Protein AF-A0A177QYB1-F1 (afdb_monomer)

Mean predicted aligned error: 3.29 Å

Solvent-accessible surface area (backbone atoms only — not comparable to full-atom values): 8720 Å² total; per-residue (Å²): 111,71,70,62,55,50,35,52,50,27,45,54,49,15,52,52,28,41,32,55,53,42,51,73,58,13,54,52,29,40,53,52,23,45,51,58,38,49,74,70,72,41,44,35,59,35,24,48,52,31,46,53,51,36,43,56,35,28,40,35,72,48,82,72,84,40,60,71,24,61,79,29,55,94,54,22,52,71,68,50,50,54,53,49,37,21,71,69,47,74,47,88,72,90,70,58,91,48,65,66,45,49,34,30,53,41,34,27,33,45,73,61,72,70,58,52,73,68,46,52,52,51,40,33,50,50,22,56,77,68,60,22,42,39,26,25,50,42,43,46,50,54,53,30,56,51,26,54,76,69,67,35,60,68,60,27,52,52,46,52,55,53,46,50,68,69,74,108

Structure (mmCIF, N/CA/C/O backbone):
data_AF-A0A177QYB1-F1
#
_entry.id   AF-A0A177QYB1-F1
#
loop_
_atom_site.group_PDB
_atom_site.id
_atom_site.type_symbol
_atom_site.label_atom_id
_atom_site.label_alt_id
_atom_site.label_comp_id
_atom_site.label_asym_id
_atom_site.label_entity_id
_atom_site.label_seq_id
_atom_site.pdbx_PDB_ins_code
_atom_site.Cartn_x
_atom_site.Cartn_y
_atom_site.Cartn_z
_atom_site.occupancy
_atom_site.B_iso_or_equiv
_atom_site.auth_seq_id
_atom_site.auth_comp_id
_atom_site.auth_asym_id
_atom_site.auth_atom_id
_atom_site.pdbx_PDB_model_num
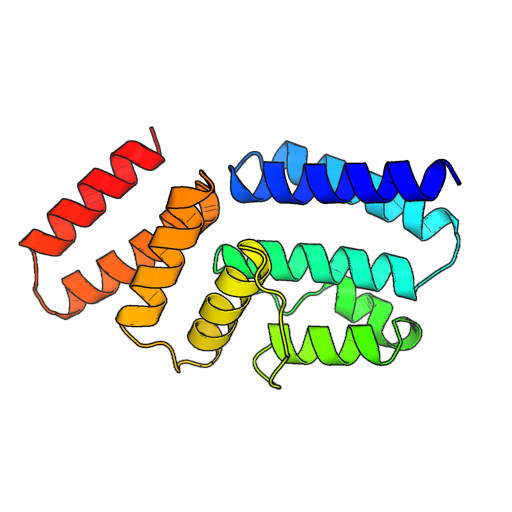ATOM 1 N N . MET A 1 1 ? 23.100 10.400 -13.933 1.00 55.38 1 MET A N 1
ATOM 2 C CA . MET A 1 1 ? 22.569 10.389 -15.317 1.00 55.38 1 MET A CA 1
ATOM 3 C C . MET A 1 1 ? 21.112 10.828 -15.262 1.00 55.38 1 MET A C 1
ATOM 5 O O . MET A 1 1 ? 20.424 10.366 -14.363 1.00 55.38 1 MET A O 1
ATOM 9 N N . GLN A 1 2 ? 20.664 11.702 -16.171 1.00 76.94 2 GLN A N 1
ATOM 10 C CA . GLN A 1 2 ? 19.343 12.362 -16.130 1.00 76.94 2 GLN A CA 1
ATOM 11 C C . GLN A 1 2 ? 18.148 11.383 -16.065 1.00 76.94 2 GLN A C 1
ATOM 13 O O . GLN A 1 2 ? 17.262 11.551 -15.237 1.00 76.94 2 GLN A O 1
ATOM 18 N N . TRP A 1 3 ? 18.167 10.289 -16.834 1.00 71.94 3 TRP A N 1
ATOM 19 C CA . TRP A 1 3 ? 17.075 9.299 -16.837 1.00 71.94 3 TRP A CA 1
ATOM 20 C C . TRP A 1 3 ? 16.847 8.615 -15.474 1.00 71.94 3 TRP A C 1
ATOM 22 O O . TRP A 1 3 ? 15.720 8.273 -15.119 1.00 71.94 3 TRP A O 1
ATOM 32 N N . GLN A 1 4 ? 17.907 8.435 -14.671 1.00 75.75 4 GLN A N 1
ATOM 33 C CA . GLN A 1 4 ? 17.793 7.834 -13.335 1.00 75.75 4 GLN A CA 1
ATOM 34 C C . GLN A 1 4 ? 17.080 8.772 -12.360 1.00 75.75 4 GLN A C 1
ATOM 36 O O . GLN A 1 4 ? 16.282 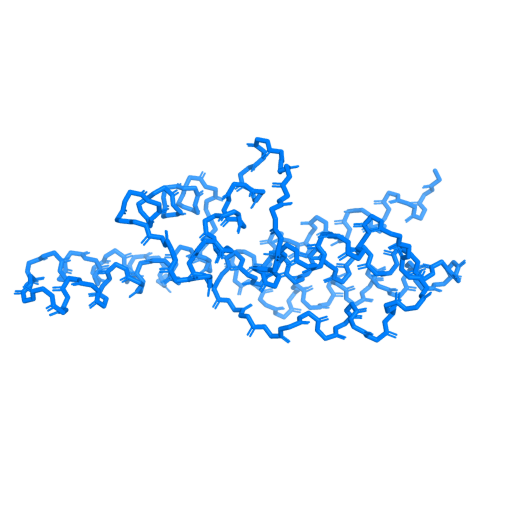8.307 -11.546 1.00 75.75 4 GLN A O 1
ATOM 41 N N . SER A 1 5 ? 17.351 10.080 -12.440 1.00 76.38 5 SER A N 1
ATOM 42 C CA . SER A 1 5 ? 16.646 11.077 -11.629 1.00 76.38 5 SER A CA 1
ATOM 43 C C . SER A 1 5 ? 1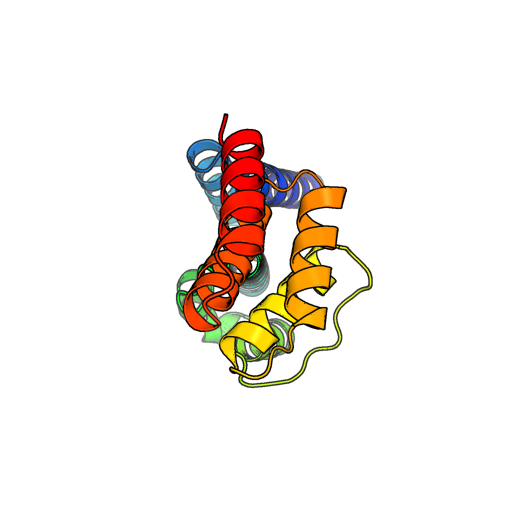5.188 11.215 -12.056 1.00 76.38 5 SER A C 1
ATOM 45 O O . SER A 1 5 ? 14.324 11.300 -11.186 1.00 76.38 5 SER A O 1
ATOM 47 N N . ASP A 1 6 ? 14.906 11.151 -13.359 1.00 80.19 6 ASP A N 1
ATOM 48 C CA . ASP A 1 6 ? 13.545 11.279 -13.890 1.00 80.19 6 ASP A CA 1
ATOM 49 C C . ASP A 1 6 ? 12.673 10.086 -13.474 1.00 80.19 6 ASP A C 1
ATOM 51 O O . ASP A 1 6 ? 11.580 10.268 -12.938 1.00 80.19 6 ASP A O 1
ATOM 55 N N . ALA A 1 7 ? 13.185 8.857 -13.608 1.00 84.19 7 ALA A N 1
ATOM 56 C CA . ALA A 1 7 ? 12.481 7.660 -13.154 1.00 84.19 7 ALA A CA 1
ATOM 57 C C . ALA A 1 7 ? 12.254 7.659 -11.630 1.00 84.19 7 ALA A C 1
ATOM 59 O O . ALA A 1 7 ? 11.168 7.312 -11.166 1.00 84.19 7 ALA A O 1
ATOM 60 N N . ALA A 1 8 ? 13.246 8.080 -10.837 1.00 85.06 8 ALA A N 1
ATOM 61 C CA . ALA A 1 8 ? 13.104 8.182 -9.383 1.00 85.06 8 ALA A CA 1
ATOM 62 C C . ALA A 1 8 ? 12.060 9.236 -8.975 1.00 85.06 8 ALA A C 1
ATOM 64 O O . ALA A 1 8 ? 11.250 8.991 -8.078 1.00 85.06 8 ALA A O 1
ATOM 65 N N . GLN A 1 9 ? 12.038 10.388 -9.651 1.00 88.19 9 GLN A N 1
ATOM 66 C CA . GLN A 1 9 ? 11.061 11.446 -9.402 1.00 88.19 9 GLN A CA 1
ATOM 67 C C . GLN A 1 9 ? 9.641 11.027 -9.804 1.00 88.19 9 GLN A C 1
ATOM 69 O O . GLN A 1 9 ? 8.696 11.291 -9.054 1.00 88.19 9 GLN A O 1
ATOM 74 N N . ALA A 1 10 ? 9.482 10.344 -10.940 1.00 91.06 10 ALA A N 1
ATOM 75 C CA . ALA A 1 10 ? 8.200 9.792 -11.372 1.00 91.06 10 ALA A CA 1
ATOM 76 C C . ALA A 1 10 ? 7.686 8.739 -10.374 1.00 91.06 10 ALA A C 1
ATOM 78 O O . ALA A 1 10 ? 6.525 8.780 -9.970 1.00 91.06 10 ALA A O 1
ATOM 79 N N . MET A 1 11 ? 8.564 7.865 -9.866 1.00 93.38 11 MET A N 1
ATOM 80 C CA . MET A 1 11 ? 8.203 6.905 -8.817 1.00 93.38 11 MET A CA 1
ATOM 81 C C . MET A 1 11 ? 7.783 7.590 -7.511 1.00 93.38 11 MET A C 1
ATOM 83 O O . MET A 1 11 ? 6.745 7.238 -6.954 1.00 93.38 11 MET A O 1
ATOM 87 N N . ALA A 1 12 ? 8.526 8.592 -7.033 1.00 92.69 12 ALA A N 1
ATOM 88 C CA . ALA A 1 12 ? 8.138 9.356 -5.842 1.00 92.69 12 ALA A CA 1
ATOM 89 C C . ALA A 1 12 ? 6.787 10.076 -6.035 1.00 92.69 12 ALA A C 1
ATOM 91 O O . ALA A 1 12 ? 5.956 10.123 -5.122 1.00 92.69 12 ALA A O 1
ATOM 92 N N . SER A 1 13 ? 6.541 10.600 -7.240 1.00 94.44 13 SER A N 1
ATOM 93 C CA . SER A 1 13 ? 5.276 11.248 -7.605 1.00 94.44 13 SER A CA 1
ATOM 94 C C . SER A 1 13 ? 4.116 10.254 -7.629 1.00 94.44 13 SER A C 1
ATOM 96 O O . SER A 1 13 ? 3.067 10.556 -7.059 1.00 94.44 13 SER A O 1
ATOM 98 N N . PHE A 1 14 ? 4.326 9.051 -8.178 1.00 97.50 14 PHE A N 1
ATOM 99 C CA . PHE A 1 14 ? 3.387 7.932 -8.093 1.00 97.50 14 PHE A CA 1
ATOM 100 C C . PHE A 1 14 ? 3.038 7.596 -6.637 1.00 97.50 14 PHE A C 1
ATOM 102 O O . PHE A 1 14 ? 1.856 7.568 -6.295 1.00 97.50 14 PHE A O 1
ATOM 109 N N . GLN A 1 15 ? 4.036 7.378 -5.769 1.00 96.31 15 GLN A N 1
ATOM 110 C CA . GLN A 1 15 ? 3.797 6.994 -4.371 1.00 96.31 15 GLN A CA 1
ATOM 111 C C . GLN A 1 15 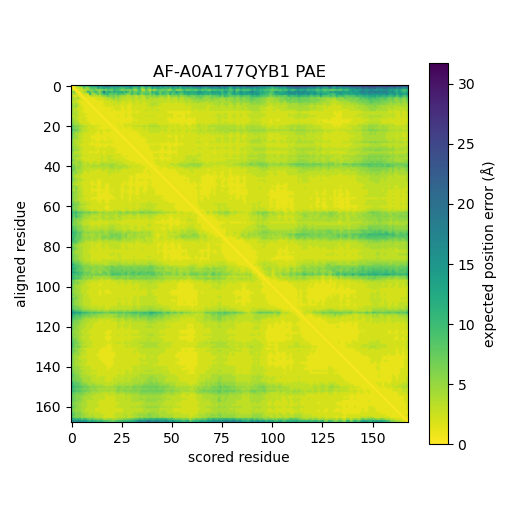? 2.936 8.040 -3.657 1.00 96.31 15 GLN A C 1
ATOM 113 O O . GLN A 1 15 ? 1.925 7.699 -3.044 1.00 96.31 15 GLN A O 1
ATOM 118 N N . ARG A 1 16 ? 3.300 9.324 -3.782 1.00 96.06 16 ARG A N 1
ATOM 119 C CA . ARG A 1 16 ? 2.544 10.429 -3.184 1.00 96.06 16 ARG A CA 1
ATOM 120 C C . ARG A 1 16 ? 1.112 10.478 -3.712 1.00 96.06 16 ARG A C 1
ATOM 122 O O . ARG A 1 16 ? 0.192 10.447 -2.902 1.00 96.06 16 ARG A O 1
ATOM 129 N N . ALA A 1 17 ? 0.934 10.517 -5.035 1.00 97.56 17 ALA A N 1
ATOM 130 C CA . ALA A 1 17 ? -0.382 10.598 -5.670 1.00 97.56 17 ALA A CA 1
ATOM 131 C C . ALA A 1 17 ? -1.274 9.409 -5.281 1.00 97.56 17 ALA A C 1
ATOM 133 O O . ALA A 1 17 ? -2.458 9.570 -4.992 1.00 97.56 17 ALA A O 1
ATOM 134 N N . TYR A 1 18 ? -0.710 8.202 -5.211 1.00 98.12 18 TYR A N 1
ATOM 135 C CA . TYR A 1 18 ? -1.471 7.019 -4.834 1.00 98.12 18 TYR A CA 1
ATOM 136 C C . TYR A 1 18 ? -1.955 7.093 -3.383 1.00 98.12 18 TYR A C 1
ATOM 138 O O . TYR A 1 18 ? -3.134 6.860 -3.107 1.00 98.12 18 TYR A O 1
ATOM 146 N N . LEU A 1 19 ? -1.054 7.432 -2.454 1.00 97.69 19 LEU A N 1
ATOM 147 C CA . LEU A 1 19 ? -1.330 7.456 -1.016 1.00 97.69 19 LEU A CA 1
ATOM 148 C C . LEU A 1 19 ? -2.295 8.590 -0.623 1.00 97.69 19 LEU A C 1
ATOM 150 O O . LEU A 1 19 ? -3.063 8.442 0.329 1.00 97.69 19 LEU A O 1
ATOM 154 N N . THR A 1 20 ? -2.324 9.695 -1.373 1.00 96.88 20 THR A N 1
ATOM 155 C CA . THR A 1 20 ? -3.308 10.783 -1.203 1.00 96.88 20 THR A CA 1
ATOM 156 C C . THR A 1 20 ? -4.637 10.515 -1.929 1.00 96.88 20 THR A C 1
ATOM 158 O O . THR A 1 20 ? -5.646 11.179 -1.664 1.00 96.88 20 THR A O 1
ATOM 161 N N . GLY A 1 21 ? -4.693 9.490 -2.785 1.00 95.81 21 GLY A N 1
ATOM 162 C CA . GLY A 1 21 ? -5.903 9.033 -3.475 1.00 95.81 21 GLY A CA 1
ATOM 163 C C . GLY A 1 21 ? -6.116 9.618 -4.877 1.00 95.81 21 GLY A C 1
ATOM 164 O O . GLY A 1 21 ? -7.191 9.440 -5.447 1.00 95.81 21 GLY A O 1
ATOM 165 N N . GLU A 1 22 ? -5.118 10.274 -5.465 1.00 96.31 22 GLU A N 1
ATOM 166 C CA . GLU A 1 22 ? -5.112 10.749 -6.856 1.00 96.31 22 GLU A CA 1
ATOM 167 C C . GLU A 1 22 ? -4.825 9.590 -7.839 1.00 96.31 22 GLU A C 1
ATOM 169 O O . GLU A 1 22 ? -3.848 9.607 -8.586 1.00 96.31 22 GLU A O 1
ATOM 174 N N . THR A 1 23 ? -5.665 8.545 -7.834 1.00 93.25 23 THR A N 1
ATOM 175 C CA . THR A 1 23 ? -5.387 7.262 -8.521 1.00 93.25 23 THR A CA 1
ATOM 176 C C . THR A 1 23 ? -5.053 7.417 -10.006 1.00 93.25 23 THR A C 1
ATOM 178 O O . THR A 1 23 ? -4.083 6.830 -10.470 1.00 93.25 23 THR A O 1
ATOM 181 N N . ALA A 1 24 ? -5.812 8.226 -10.753 1.00 95.62 24 ALA A N 1
ATOM 182 C CA . ALA A 1 24 ? -5.571 8.414 -12.187 1.00 95.62 24 ALA A CA 1
ATOM 183 C C . ALA A 1 24 ? -4.191 9.031 -12.467 1.00 95.62 24 ALA A C 1
ATOM 185 O O . ALA A 1 24 ? -3.473 8.578 -13.355 1.00 95.62 24 ALA A O 1
ATOM 186 N N . ARG A 1 25 ? -3.798 10.029 -11.664 1.00 96.38 25 ARG A N 1
ATOM 187 C CA . ARG A 1 25 ? -2.466 10.631 -11.737 1.00 96.38 25 ARG A CA 1
ATOM 188 C C . ARG A 1 25 ? -1.399 9.607 -11.377 1.00 96.38 25 ARG A C 1
ATOM 190 O O . ARG A 1 25 ? -0.440 9.462 -12.120 1.00 96.38 25 ARG A O 1
ATOM 197 N N . ALA A 1 26 ? -1.579 8.883 -10.274 1.00 97.38 26 ALA A N 1
ATOM 198 C CA . ALA A 1 26 ? -0.631 7.866 -9.838 1.00 97.38 26 ALA A CA 1
ATOM 199 C C . ALA A 1 26 ? -0.352 6.842 -10.951 1.00 97.38 26 ALA A C 1
ATOM 201 O O . ALA A 1 26 ? 0.802 6.590 -11.284 1.00 97.38 26 ALA A O 1
ATOM 202 N N . GLU A 1 27 ? -1.396 6.303 -11.579 1.00 95.56 27 GLU A N 1
ATOM 203 C CA . GLU A 1 27 ? -1.253 5.331 -12.667 1.00 95.56 27 GLU A CA 1
ATOM 204 C C . GLU A 1 27 ? -0.521 5.911 -13.890 1.00 95.56 27 GLU A C 1
ATOM 206 O O . GLU A 1 27 ? 0.316 5.227 -14.480 1.00 95.56 27 GLU A O 1
ATOM 211 N N . ALA A 1 28 ? -0.7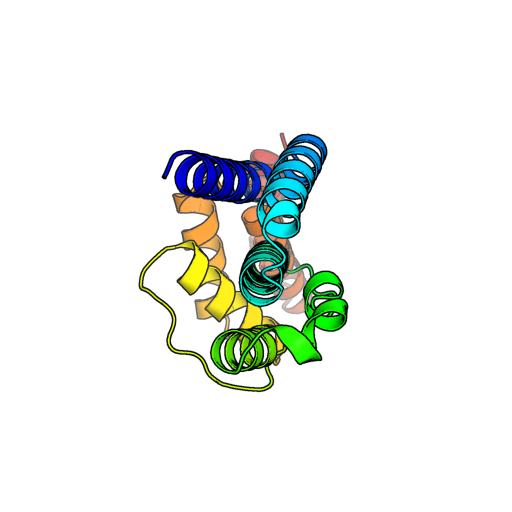58 7.181 -14.234 1.00 95.56 28 ALA A N 1
ATOM 212 C CA . ALA A 1 28 ? -0.024 7.859 -15.304 1.00 95.56 28 ALA A CA 1
ATOM 213 C C . ALA A 1 28 ? 1.473 8.037 -14.975 1.00 95.56 28 ALA A C 1
ATOM 215 O O . ALA A 1 28 ? 2.325 7.717 -15.806 1.00 95.56 28 ALA A O 1
ATOM 216 N N . GLU A 1 29 ? 1.798 8.487 -13.757 1.00 96.19 29 GLU A N 1
ATOM 217 C CA . GLU A 1 29 ? 3.183 8.649 -13.276 1.00 96.19 29 GLU A CA 1
ATOM 218 C C . GLU A 1 29 ? 3.925 7.304 -13.263 1.00 96.19 29 GLU A C 1
ATOM 220 O O . GLU A 1 29 ? 5.064 7.195 -13.723 1.00 96.19 29 GLU A O 1
ATOM 225 N N . PHE A 1 30 ? 3.257 6.244 -12.796 1.00 97.31 30 PHE A N 1
ATOM 226 C CA . PHE A 1 30 ? 3.824 4.900 -12.783 1.00 97.31 30 PHE A CA 1
ATOM 227 C C . PHE A 1 30 ? 4.069 4.367 -14.195 1.00 97.31 30 PHE A C 1
ATOM 229 O O . PHE A 1 30 ? 5.136 3.819 -14.472 1.00 97.31 30 PHE A O 1
ATOM 236 N N . ALA A 1 31 ? 3.109 4.542 -15.108 1.00 95.44 31 ALA A N 1
ATOM 237 C CA . ALA A 1 31 ? 3.254 4.110 -16.493 1.00 95.44 31 ALA A CA 1
ATOM 238 C C . ALA A 1 31 ? 4.440 4.804 -17.185 1.00 95.44 31 ALA A C 1
ATOM 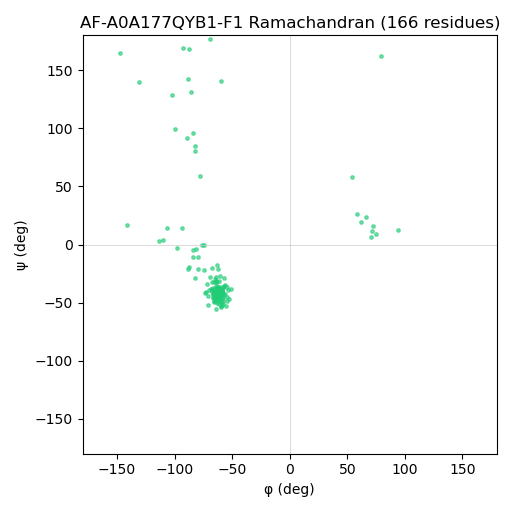240 O O . ALA A 1 31 ? 5.201 4.146 -17.901 1.00 95.44 31 ALA A O 1
ATOM 241 N N . ALA A 1 32 ? 4.634 6.103 -16.933 1.00 91.88 32 ALA A N 1
ATOM 242 C CA . ALA A 1 32 ? 5.781 6.854 -17.433 1.00 91.88 32 ALA A CA 1
ATOM 243 C C . ALA A 1 32 ? 7.107 6.313 -16.868 1.00 91.88 32 ALA A C 1
ATOM 245 O O . ALA A 1 32 ? 8.003 5.973 -17.643 1.00 91.88 32 ALA A O 1
ATOM 246 N N . ALA A 1 33 ? 7.203 6.139 -15.544 1.00 94.69 33 ALA A N 1
ATOM 247 C CA . ALA A 1 33 ? 8.392 5.584 -14.892 1.00 94.69 33 ALA A CA 1
ATOM 248 C C . ALA A 1 33 ? 8.733 4.181 -15.418 1.00 94.69 33 ALA A C 1
ATOM 250 O O . ALA A 1 33 ? 9.878 3.888 -15.760 1.00 94.69 33 ALA A O 1
ATOM 251 N N . ARG A 1 34 ? 7.727 3.309 -15.535 1.00 95.81 34 ARG A N 1
ATOM 252 C CA . ARG A 1 34 ? 7.889 1.940 -16.031 1.00 95.81 34 ARG A CA 1
ATOM 253 C C . ARG A 1 34 ? 8.378 1.911 -17.478 1.00 95.81 34 ARG A C 1
ATOM 255 O O . ARG A 1 34 ? 9.227 1.084 -17.809 1.00 95.81 34 ARG A O 1
ATOM 262 N N . LYS A 1 35 ? 7.857 2.795 -18.338 1.00 93.38 35 LYS A N 1
ATOM 263 C CA . LYS A 1 35 ? 8.295 2.925 -19.736 1.00 93.38 35 LYS A CA 1
ATOM 264 C C . LYS A 1 35 ? 9.760 3.353 -19.818 1.00 93.38 35 LYS A C 1
ATOM 266 O O . LYS A 1 35 ? 10.519 2.736 -20.561 1.00 93.38 35 LYS A O 1
ATOM 271 N N . GLU A 1 36 ? 10.150 4.357 -19.035 1.00 92.69 36 GLU A N 1
ATOM 272 C CA . GLU A 1 36 ? 11.529 4.850 -18.993 1.00 92.69 36 GLU A CA 1
ATOM 273 C C . GLU A 1 36 ? 12.493 3.751 -18.534 1.00 92.69 36 GLU A C 1
ATOM 275 O O . GLU A 1 36 ? 13.446 3.420 -19.238 1.00 92.69 36 GLU A O 1
ATOM 280 N N . LEU A 1 37 ? 12.191 3.093 -17.410 1.00 94.00 37 LEU A N 1
ATOM 281 C CA . LEU A 1 37 ? 12.995 1.982 -16.896 1.00 94.00 37 LEU A CA 1
ATOM 282 C C . LEU A 1 37 ? 13.070 0.820 -17.897 1.00 94.00 37 LEU A C 1
ATOM 284 O O . LEU A 1 37 ? 14.139 0.242 -18.092 1.00 94.00 37 LEU A O 1
ATOM 288 N N . GLY A 1 38 ? 11.964 0.507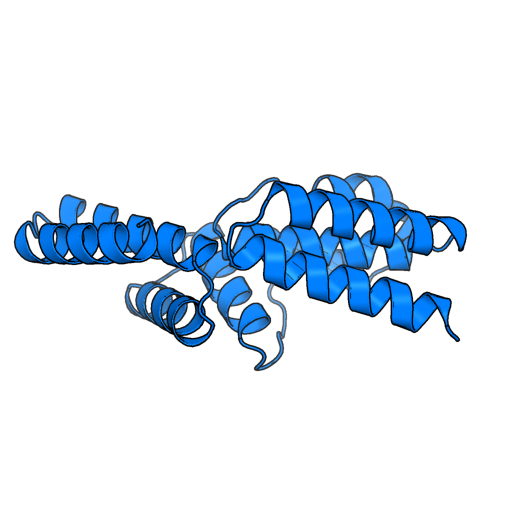 -18.575 1.00 93.56 38 GLY A N 1
ATOM 289 C CA . GLY A 1 38 ? 11.904 -0.535 -19.600 1.00 93.56 38 GLY A CA 1
ATOM 290 C C . GLY A 1 38 ? 12.775 -0.248 -20.824 1.00 93.56 38 GLY A C 1
ATOM 291 O O . GLY A 1 38 ? 13.342 -1.181 -21.390 1.00 93.56 38 GLY A O 1
ATOM 292 N N . SER A 1 39 ? 12.954 1.025 -21.195 1.00 93.62 39 SER A N 1
ATOM 293 C CA . SER A 1 39 ? 13.799 1.422 -22.333 1.00 93.62 39 SER A CA 1
ATOM 294 C C . SER A 1 39 ? 15.277 1.044 -22.154 1.00 93.62 39 SER A C 1
ATOM 296 O O . SER A 1 39 ? 16.001 0.881 -23.133 1.00 93.62 39 SER A O 1
ATOM 298 N N . THR A 1 40 ? 15.712 0.823 -20.909 1.00 90.62 40 THR A N 1
ATOM 299 C CA . THR A 1 40 ? 17.080 0.399 -20.578 1.00 90.62 40 THR A CA 1
ATOM 300 C C . THR A 1 40 ? 17.327 -1.102 -20.773 1.00 90.62 40 THR A C 1
ATOM 302 O O . THR A 1 40 ? 18.468 -1.551 -20.666 1.00 90.62 40 THR A O 1
ATOM 305 N N . GLY A 1 41 ? 16.275 -1.905 -20.991 1.00 91.81 41 GLY A N 1
ATOM 306 C CA . GLY A 1 41 ? 16.361 -3.370 -21.049 1.00 91.81 41 GLY A CA 1
ATOM 307 C C . GLY A 1 41 ? 16.641 -4.052 -19.699 1.00 91.81 41 GLY A C 1
ATOM 308 O O . GLY A 1 41 ? 16.848 -5.263 -19.647 1.00 91.81 41 GLY A O 1
ATOM 309 N N . ARG A 1 42 ? 16.651 -3.302 -18.590 1.00 92.44 42 ARG A N 1
ATOM 310 C CA . ARG A 1 42 ? 16.966 -3.802 -17.243 1.00 92.44 42 ARG A CA 1
ATOM 311 C C . ARG A 1 42 ? 15.721 -4.309 -16.521 1.00 92.44 42 ARG A C 1
ATOM 313 O O . ARG A 1 42 ? 15.036 -3.552 -15.830 1.00 92.44 42 ARG A O 1
ATOM 320 N N . ALA A 1 43 ? 15.445 -5.606 -16.656 1.00 93.75 43 ALA A N 1
ATOM 321 C CA . ALA A 1 43 ? 14.300 -6.254 -16.011 1.00 93.75 43 ALA A CA 1
ATOM 322 C C . ALA A 1 43 ? 14.291 -6.079 -14.479 1.00 93.75 43 ALA A C 1
ATOM 324 O O . ALA A 1 43 ? 13.228 -5.886 -13.893 1.00 93.75 43 ALA A O 1
ATOM 325 N N . ASP A 1 44 ? 15.463 -6.056 -13.839 1.00 94.81 44 ASP A N 1
ATOM 326 C CA . ASP A 1 44 ? 15.621 -5.842 -12.398 1.00 94.81 44 ASP A CA 1
ATOM 327 C C . ASP A 1 44 ? 15.129 -4.461 -11.931 1.00 94.81 44 ASP A C 1
ATOM 329 O O . ASP A 1 44 ? 14.519 -4.343 -10.865 1.00 94.81 44 ASP A O 1
ATOM 333 N N . LEU A 1 45 ? 15.332 -3.416 -12.742 1.00 94.38 45 LEU A N 1
ATOM 334 C CA . LEU A 1 45 ? 14.881 -2.062 -12.417 1.00 94.38 45 LEU A CA 1
ATOM 335 C C . LEU A 1 45 ? 13.363 -1.927 -12.561 1.00 94.38 45 LEU A C 1
ATOM 337 O O . LEU A 1 45 ? 12.710 -1.339 -11.697 1.00 94.38 45 LEU A O 1
ATOM 341 N N . VAL A 1 46 ? 12.791 -2.513 -13.617 1.00 96.31 46 VAL A N 1
ATOM 342 C CA . VAL A 1 46 ? 11.333 -2.551 -13.805 1.00 96.31 46 VAL A CA 1
ATOM 343 C C . VAL A 1 46 ? 10.678 -3.368 -12.687 1.00 96.3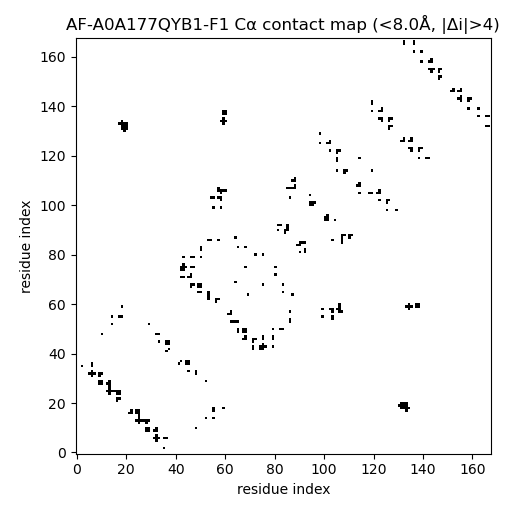1 46 VAL A C 1
ATOM 345 O O . VAL A 1 46 ? 9.692 -2.924 -12.104 1.00 96.31 46 VAL A O 1
ATOM 348 N N . ALA A 1 47 ? 11.260 -4.514 -12.319 1.00 97.31 47 ALA A N 1
ATOM 349 C CA . ALA A 1 47 ? 10.776 -5.344 -11.219 1.00 97.31 47 ALA A CA 1
ATOM 350 C C . ALA A 1 47 ? 10.771 -4.581 -9.886 1.00 97.31 47 ALA A C 1
ATOM 352 O O . ALA A 1 47 ? 9.790 -4.643 -9.146 1.00 97.31 47 ALA A O 1
ATOM 353 N N . ARG A 1 48 ? 11.823 -3.803 -9.600 1.00 95.94 48 ARG A N 1
ATOM 354 C CA . ARG A 1 48 ? 11.876 -2.948 -8.406 1.00 95.94 48 ARG A CA 1
ATOM 355 C C . ARG A 1 48 ? 10.764 -1.897 -8.397 1.00 95.94 48 ARG A C 1
ATOM 357 O O . ARG A 1 48 ? 10.150 -1.678 -7.355 1.00 95.94 48 ARG A O 1
ATOM 364 N N . ALA A 1 49 ? 10.476 -1.263 -9.534 1.00 96.62 49 ALA A N 1
ATOM 365 C CA . ALA A 1 49 ? 9.377 -0.302 -9.636 1.00 96.62 49 ALA A CA 1
ATOM 366 C C . ALA A 1 49 ? 8.007 -0.961 -9.390 1.00 96.62 49 ALA A C 1
ATOM 368 O O . ALA A 1 49 ? 7.201 -0.438 -8.621 1.00 96.62 49 ALA A O 1
ATOM 369 N N . GLU A 1 50 ? 7.765 -2.141 -9.966 1.00 97.88 50 GLU A N 1
ATOM 370 C CA . GLU A 1 50 ? 6.539 -2.920 -9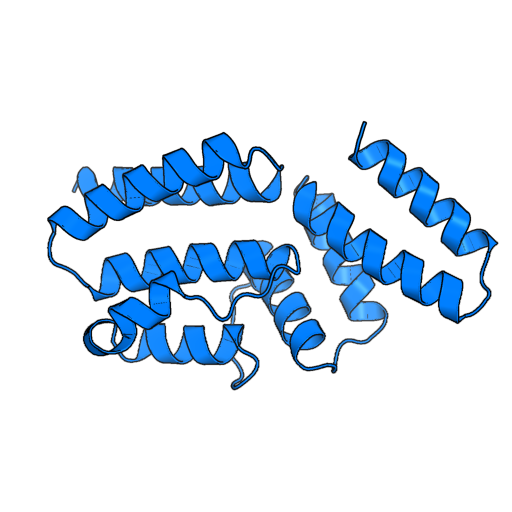.732 1.00 97.88 50 GLU A CA 1
ATOM 371 C C . GLU A 1 50 ? 6.387 -3.345 -8.265 1.00 97.88 50 GLU A C 1
ATOM 373 O O . GLU A 1 50 ? 5.287 -3.314 -7.712 1.00 97.88 50 GLU A O 1
ATOM 378 N N . LEU A 1 51 ? 7.490 -3.674 -7.590 1.00 97.31 51 LEU A N 1
ATOM 379 C CA . LEU A 1 51 ? 7.476 -3.959 -6.156 1.00 97.31 51 LEU A CA 1
ATOM 380 C C . LEU A 1 51 ? 7.156 -2.722 -5.316 1.00 97.31 51 LEU A C 1
ATOM 382 O O . LEU A 1 51 ? 6.404 -2.831 -4.349 1.00 97.31 51 LEU A O 1
ATOM 386 N N . VAL A 1 52 ? 7.658 -1.542 -5.692 1.00 96.06 52 VAL A N 1
ATOM 387 C CA . VAL A 1 52 ? 7.270 -0.278 -5.045 1.00 96.06 52 VAL A CA 1
ATOM 388 C C . VAL A 1 52 ? 5.773 -0.025 -5.210 1.00 96.06 52 VAL A C 1
ATOM 390 O O . VAL A 1 52 ? 5.107 0.342 -4.239 1.00 96.06 52 VAL A O 1
ATOM 393 N N . ARG A 1 53 ? 5.218 -0.266 -6.404 1.00 97.38 53 ARG A N 1
ATOM 394 C CA . ARG A 1 53 ? 3.769 -0.203 -6.626 1.00 97.38 53 ARG A CA 1
ATOM 395 C C . ARG A 1 53 ? 3.031 -1.170 -5.712 1.00 97.38 53 ARG A C 1
ATOM 397 O O . ARG A 1 53 ? 2.139 -0.736 -4.987 1.00 97.38 53 ARG A O 1
ATOM 404 N N . CYS A 1 54 ? 3.436 -2.436 -5.674 1.00 97.75 54 CYS A N 1
ATOM 405 C CA . CYS A 1 54 ? 2.805 -3.432 -4.811 1.00 97.75 54 CYS A CA 1
ATOM 406 C C . CYS A 1 54 ? 2.868 -3.057 -3.320 1.00 97.75 54 CYS A C 1
ATOM 408 O O . CYS A 1 54 ? 1.877 -3.193 -2.602 1.00 97.75 54 CYS A O 1
ATOM 410 N N . ALA A 1 55 ? 3.997 -2.519 -2.853 1.00 97.44 55 ALA A N 1
ATOM 411 C CA . ALA A 1 55 ? 4.164 -2.055 -1.479 1.00 97.44 55 ALA A CA 1
ATOM 412 C C . ALA A 1 55 ? 3.207 -0.898 -1.142 1.00 97.44 55 ALA A C 1
ATOM 414 O O . ALA A 1 55 ? 2.540 -0.921 -0.110 1.00 97.44 55 ALA A O 1
ATOM 415 N N . VAL A 1 56 ? 3.072 0.084 -2.035 1.00 97.25 56 VAL A N 1
ATOM 416 C CA . VAL A 1 56 ? 2.136 1.209 -1.874 1.00 97.25 56 VAL A CA 1
ATOM 417 C C . VAL A 1 56 ? 0.671 0.756 -1.862 1.00 97.25 56 VAL A C 1
ATOM 419 O O . VAL A 1 56 ? -0.120 1.252 -1.053 1.00 97.25 56 VAL A O 1
ATOM 422 N N . ARG A 1 57 ? 0.301 -0.210 -2.713 1.00 97.81 57 ARG A N 1
ATOM 423 C CA . ARG A 1 57 ? -1.039 -0.819 -2.690 1.00 97.81 57 ARG A CA 1
ATOM 424 C C . ARG A 1 57 ? -1.284 -1.568 -1.380 1.00 97.81 57 ARG A C 1
ATOM 426 O O . ARG A 1 57 ? -2.287 -1.323 -0.711 1.00 97.81 57 ARG A O 1
ATOM 433 N N . SER A 1 58 ? -0.311 -2.373 -0.955 1.00 97.06 58 SER A N 1
ATOM 434 C CA . SER A 1 58 ? -0.348 -3.119 0.308 1.00 97.06 58 SER A CA 1
ATOM 435 C C . SER A 1 58 ? -0.492 -2.195 1.517 1.00 97.06 58 SER A C 1
ATOM 437 O O . SER A 1 58 ? -1.285 -2.488 2.402 1.00 97.06 58 SER A O 1
ATOM 439 N N . ALA A 1 59 ? 0.195 -1.045 1.531 1.00 97.56 59 ALA A N 1
ATOM 440 C CA . ALA A 1 59 ? 0.055 -0.017 2.568 1.00 97.56 59 ALA A CA 1
ATOM 441 C C . ALA A 1 59 ? -1.391 0.493 2.716 1.00 97.56 59 ALA A C 1
ATOM 443 O O . ALA A 1 59 ? -1.802 0.896 3.805 1.00 97.56 59 ALA A O 1
ATOM 444 N N . SER A 1 60 ? -2.160 0.446 1.622 1.00 97.50 60 SER A N 1
ATOM 445 C CA . SER A 1 60 ? -3.589 0.774 1.561 1.00 97.50 60 SER A CA 1
ATOM 446 C C . SER A 1 60 ? -4.502 -0.449 1.724 1.00 97.50 60 SER A C 1
ATOM 448 O O . SER A 1 60 ? -5.691 -0.359 1.433 1.00 97.50 60 SER A O 1
ATOM 450 N N . LEU A 1 61 ? -3.959 -1.580 2.190 1.00 97.69 61 LEU A N 1
ATOM 451 C CA . LEU A 1 61 ? -4.637 -2.872 2.345 1.00 97.69 61 LEU A CA 1
ATOM 452 C C . LEU A 1 61 ? -5.221 -3.442 1.040 1.00 97.69 61 LEU A C 1
ATOM 454 O O . LEU A 1 61 ? -6.160 -4.235 1.062 1.00 97.69 61 LEU A O 1
ATOM 458 N N . GLU A 1 62 ? -4.649 -3.062 -0.102 1.00 96.75 62 GLU A N 1
ATOM 459 C CA . GLU A 1 62 ? -4.994 -3.610 -1.410 1.00 96.75 62 GLU A CA 1
ATOM 460 C C . GLU A 1 62 ? -3.965 -4.671 -1.811 1.00 96.75 62 GLU A C 1
ATOM 462 O O . GLU A 1 62 ? -2.872 -4.346 -2.276 1.00 96.75 62 GLU A O 1
ATOM 467 N N . PHE A 1 63 ? -4.314 -5.944 -1.622 1.00 95.62 63 PHE A N 1
ATOM 468 C CA . PHE A 1 63 ? -3.445 -7.081 -1.933 1.00 95.62 63 PHE A CA 1
ATOM 469 C C . PHE A 1 63 ? -3.866 -7.754 -3.245 1.00 95.62 63 PHE A C 1
ATOM 471 O O . PHE A 1 63 ? -5.033 -8.101 -3.409 1.00 95.62 63 PHE A O 1
ATOM 478 N N . ASP A 1 64 ? -2.920 -7.955 -4.166 1.00 91.44 64 ASP A N 1
ATOM 479 C CA . ASP A 1 64 ? -3.164 -8.519 -5.506 1.00 91.44 64 ASP A CA 1
ATOM 480 C C . ASP A 1 64 ? -2.061 -9.486 -5.989 1.00 91.44 64 ASP A C 1
ATOM 482 O O . ASP A 1 64 ? -1.963 -9.769 -7.177 1.00 91.44 64 ASP A O 1
ATOM 486 N N . ASP A 1 65 ? -1.220 -9.982 -5.077 1.00 91.56 65 ASP A N 1
ATOM 487 C CA . ASP A 1 65 ? -0.049 -10.832 -5.362 1.00 91.56 65 ASP A CA 1
ATOM 488 C C . ASP A 1 65 ? 1.048 -10.198 -6.240 1.00 91.56 65 ASP A C 1
ATOM 490 O O . ASP A 1 65 ? 1.918 -10.901 -6.756 1.00 91.56 65 ASP A O 1
ATOM 494 N N . CYS A 1 66 ? 1.075 -8.864 -6.352 1.00 94.31 66 CYS A N 1
ATOM 495 C CA . CYS A 1 66 ? 2.087 -8.115 -7.102 1.00 94.31 66 CYS A CA 1
ATOM 496 C C . CYS A 1 66 ? 2.223 -8.583 -8.574 1.00 94.31 66 CYS A C 1
ATOM 498 O O . CYS A 1 66 ? 3.320 -8.954 -9.011 1.00 94.31 66 CYS A O 1
ATOM 500 N N . PRO A 1 67 ? 1.150 -8.555 -9.385 1.00 95.00 67 PRO A N 1
ATOM 501 C CA . PRO A 1 67 ? 1.123 -9.210 -10.694 1.00 95.00 67 PRO A CA 1
ATOM 502 C C . PRO A 1 67 ? 2.144 -8.613 -11.677 1.00 95.00 67 PRO A C 1
ATOM 504 O O . PRO A 1 67 ? 2.735 -9.338 -12.477 1.00 95.00 67 PRO A O 1
ATOM 507 N N . GLY A 1 68 ? 2.419 -7.306 -11.577 1.00 94.19 68 GLY A N 1
ATOM 508 C CA . GLY A 1 68 ? 3.439 -6.635 -12.386 1.00 94.19 68 GLY A CA 1
ATOM 509 C C . GLY A 1 68 ? 4.864 -7.130 -12.114 1.00 94.19 68 GLY A C 1
ATOM 510 O O . GLY A 1 68 ? 5.653 -7.268 -13.047 1.00 94.19 68 GLY A O 1
ATOM 511 N N . PHE A 1 69 ? 5.180 -7.473 -10.859 1.00 96.81 69 PHE A N 1
ATOM 512 C CA . PHE A 1 69 ? 6.451 -8.106 -10.500 1.00 96.81 69 PHE A CA 1
ATOM 513 C C . PHE A 1 69 ? 6.494 -9.566 -10.961 1.00 96.81 69 PHE A C 1
ATOM 515 O O . PHE A 1 69 ? 7.515 -10.018 -11.476 1.00 96.81 69 PHE A O 1
ATOM 522 N N . LEU A 1 70 ? 5.388 -10.304 -10.807 1.00 94.38 70 LEU A N 1
ATOM 523 C CA . LEU A 1 70 ? 5.331 -11.728 -11.142 1.00 94.38 70 LEU A CA 1
ATOM 524 C C . LEU A 1 70 ? 5.687 -11.995 -12.614 1.00 94.38 70 LEU A C 1
ATOM 526 O O . LEU A 1 70 ? 6.384 -12.965 -12.906 1.00 94.38 70 LEU A O 1
ATOM 530 N N . ALA A 1 71 ? 5.282 -11.101 -13.520 1.00 94.25 71 ALA A N 1
ATOM 531 C CA . ALA A 1 71 ? 5.636 -11.156 -14.940 1.00 94.25 71 ALA A CA 1
ATOM 532 C C . ALA A 1 71 ? 7.148 -11.004 -15.222 1.00 94.25 71 ALA A C 1
ATOM 534 O O . ALA A 1 71 ? 7.605 -11.339 -16.310 1.00 94.25 71 ALA A O 1
ATOM 535 N N . LEU A 1 72 ? 7.923 -10.497 -14.258 1.00 95.31 72 LEU A N 1
ATOM 536 C CA . LEU A 1 72 ? 9.356 -10.199 -14.372 1.00 95.31 72 LEU A CA 1
ATOM 537 C C . LEU A 1 72 ? 10.230 -11.093 -13.479 1.00 95.31 72 LEU A C 1
ATOM 539 O O . LEU A 1 72 ? 11.447 -10.906 -13.444 1.00 95.31 72 LEU A O 1
ATOM 543 N N . LYS A 1 73 ? 9.635 -12.053 -12.756 1.00 92.94 73 LYS A N 1
ATOM 544 C CA . LYS A 1 73 ? 10.295 -12.817 -11.683 1.00 92.94 73 LYS A CA 1
ATOM 545 C C . LYS A 1 73 ? 11.638 -13.440 -12.098 1.00 92.94 73 LYS A C 1
ATOM 547 O O . LYS A 1 73 ? 12.584 -13.407 -11.317 1.00 92.94 73 LYS A O 1
ATOM 552 N N . ASP A 1 74 ? 11.738 -13.939 -13.332 1.00 92.38 74 ASP A N 1
ATOM 553 C CA . ASP A 1 74 ? 12.909 -14.680 -13.818 1.00 92.38 74 ASP A CA 1
ATOM 554 C C . ASP A 1 74 ? 14.108 -13.753 -14.105 1.00 92.38 74 ASP A C 1
ATOM 556 O O . ASP A 1 74 ? 15.255 -14.191 -14.073 1.00 92.38 74 ASP A O 1
ATOM 560 N N . GLY A 1 75 ? 13.859 -12.456 -14.325 1.00 91.88 75 GLY A N 1
ATOM 561 C CA . GLY A 1 75 ? 14.881 -11.427 -14.560 1.00 91.88 75 GLY A CA 1
ATOM 562 C C . GLY A 1 75 ? 15.045 -10.425 -13.414 1.00 91.88 75 GLY A C 1
ATOM 563 O O . GLY A 1 75 ? 15.799 -9.464 -13.546 1.00 91.88 75 GLY A O 1
ATOM 564 N N . ALA A 1 76 ? 14.332 -10.608 -12.300 1.00 93.12 76 ALA A N 1
ATOM 565 C CA . ALA A 1 76 ? 14.246 -9.601 -11.248 1.00 93.12 76 ALA A CA 1
ATOM 566 C C . ALA A 1 76 ? 15.459 -9.563 -10.304 1.00 93.12 76 ALA A C 1
ATOM 568 O O . ALA A 1 76 ? 15.685 -8.551 -9.641 1.00 93.12 76 ALA A O 1
ATOM 569 N N . GLY A 1 77 ? 16.228 -10.649 -10.219 1.00 94.25 77 GLY A N 1
ATOM 570 C CA . GLY A 1 77 ? 17.310 -10.802 -9.247 1.00 94.25 77 GLY A CA 1
ATOM 571 C C . GLY A 1 77 ? 16.828 -11.185 -7.840 1.00 94.25 77 GLY A C 1
ATOM 572 O O . GLY A 1 77 ? 15.658 -11.045 -7.478 1.00 94.25 77 GLY A O 1
ATOM 573 N N . ALA A 1 78 ? 17.756 -11.695 -7.025 1.00 93.94 78 ALA A N 1
ATOM 574 C CA . ALA A 1 78 ? 17.438 -12.314 -5.736 1.00 93.94 78 ALA A CA 1
ATOM 575 C C . ALA A 1 78 ? 16.906 -11.330 -4.677 1.00 93.94 78 ALA A C 1
ATOM 577 O O . ALA A 1 78 ? 16.091 -11.711 -3.840 1.00 93.94 78 ALA A O 1
ATOM 578 N N . GLU A 1 79 ? 17.357 -10.074 -4.691 1.00 93.12 79 GLU A N 1
ATOM 579 C CA . GLU A 1 79 ? 16.899 -9.055 -3.737 1.00 93.12 79 GLU A CA 1
ATOM 580 C C . GLU A 1 79 ? 15.415 -8.729 -3.937 1.00 93.12 79 GLU A C 1
ATOM 582 O O . GLU A 1 79 ? 14.628 -8.806 -2.992 1.00 93.12 79 GLU A O 1
ATOM 587 N N . ASN A 1 80 ? 15.022 -8.457 -5.182 1.00 96.19 80 ASN A N 1
ATOM 588 C CA . ASN A 1 80 ? 13.636 -8.187 -5.541 1.00 96.19 80 ASN A CA 1
ATOM 589 C C . ASN A 1 80 ? 12.731 -9.390 -5.220 1.00 96.19 80 ASN A C 1
ATOM 591 O O . ASN A 1 80 ? 11.651 -9.205 -4.663 1.00 96.19 80 ASN A O 1
ATOM 595 N N . ALA A 1 81 ? 13.186 -10.621 -5.485 1.00 95.31 81 ALA A N 1
ATOM 596 C CA . ALA A 1 81 ? 12.442 -11.831 -5.126 1.00 95.31 81 ALA A CA 1
ATOM 597 C C . ALA A 1 81 ? 12.185 -11.948 -3.611 1.00 95.31 81 ALA A C 1
ATOM 599 O O . ALA A 1 81 ? 11.055 -12.199 -3.197 1.00 95.31 81 ALA A O 1
ATOM 600 N N . ARG A 1 82 ? 13.195 -11.683 -2.770 1.00 95.62 82 ARG A N 1
ATOM 601 C CA . ARG A 1 82 ? 13.034 -11.697 -1.303 1.00 95.62 82 ARG A CA 1
ATOM 602 C C . ARG A 1 82 ? 12.047 -10.640 -0.821 1.00 95.62 82 ARG A C 1
ATOM 604 O O . ARG A 1 82 ? 11.247 -10.912 0.071 1.00 95.62 82 ARG A O 1
ATOM 611 N N . TYR A 1 83 ? 12.107 -9.439 -1.397 1.00 96.38 83 TYR A N 1
ATOM 612 C CA . TYR A 1 83 ? 11.169 -8.377 -1.049 1.00 96.38 83 TYR A CA 1
ATOM 613 C C . TYR A 1 83 ? 9.737 -8.720 -1.484 1.00 96.38 83 TYR A C 1
ATOM 615 O O . TYR A 1 83 ? 8.797 -8.476 -0.729 1.00 96.38 83 TYR A O 1
ATOM 623 N N . ALA A 1 84 ? 9.566 -9.363 -2.644 1.00 96.94 84 ALA A N 1
ATOM 624 C CA . ALA A 1 84 ? 8.274 -9.874 -3.091 1.00 96.94 84 ALA A CA 1
ATOM 625 C C . ALA A 1 84 ? 7.692 -10.895 -2.103 1.00 96.94 84 ALA A C 1
ATOM 627 O O . ALA A 1 84 ? 6.555 -10.738 -1.666 1.00 96.94 84 ALA A O 1
ATOM 628 N N . ASP A 1 85 ? 8.474 -11.895 -1.686 1.00 95.94 85 ASP A N 1
ATOM 629 C CA . ASP A 1 85 ? 8.029 -12.895 -0.706 1.00 95.94 85 ASP A CA 1
ATOM 630 C C . ASP A 1 85 ? 7.584 -12.256 0.615 1.00 95.94 85 ASP A C 1
ATOM 632 O O . ASP A 1 85 ? 6.582 -12.671 1.202 1.00 95.94 85 ASP A O 1
ATOM 636 N N . TYR A 1 86 ? 8.271 -11.200 1.048 1.00 96.44 86 TYR A N 1
ATOM 637 C CA . TYR A 1 86 ? 7.869 -10.423 2.213 1.00 96.44 86 TYR A CA 1
ATOM 638 C C . TYR A 1 86 ? 6.530 -9.704 2.014 1.00 96.44 86 TYR A C 1
ATOM 640 O O . TYR A 1 86 ? 5.657 -9.814 2.872 1.00 96.44 86 TYR A O 1
ATOM 648 N N . LEU A 1 87 ? 6.318 -9.021 0.883 1.00 96.81 87 LEU A N 1
ATOM 649 C CA . LEU A 1 87 ? 5.028 -8.380 0.573 1.00 96.81 87 LEU A CA 1
ATOM 650 C C . LEU A 1 87 ? 3.871 -9.394 0.494 1.00 96.81 87 LEU A C 1
ATOM 652 O O . LEU A 1 87 ? 2.712 -9.064 0.765 1.00 96.81 87 LEU A O 1
ATOM 656 N N . LEU A 1 88 ? 4.186 -10.646 0.157 1.00 94.38 88 LEU A N 1
ATOM 657 C CA . LEU A 1 88 ? 3.249 -11.769 0.158 1.00 94.38 88 LEU A CA 1
ATOM 658 C C . LEU A 1 88 ? 3.035 -12.396 1.548 1.00 94.38 88 LEU A C 1
ATOM 660 O O . LEU A 1 88 ? 2.214 -13.301 1.674 1.00 94.38 88 LEU A O 1
ATOM 664 N N . GLY A 1 89 ? 3.744 -11.935 2.583 1.00 92.88 89 GLY A N 1
ATOM 665 C CA . GLY A 1 89 ? 3.685 -12.491 3.938 1.00 92.88 89 GLY A CA 1
ATOM 666 C C . GLY A 1 89 ? 4.361 -13.857 4.087 1.00 92.88 89 GLY A C 1
ATOM 667 O O . GLY A 1 89 ? 4.115 -14.552 5.068 1.00 92.88 89 GLY A O 1
ATOM 668 N N . LYS A 1 90 ? 5.199 -14.258 3.123 1.00 92.38 90 LYS A N 1
ATOM 669 C CA . LYS A 1 90 ? 5.896 -15.556 3.106 1.00 92.38 90 LYS A CA 1
ATOM 670 C C . LYS A 1 90 ? 7.231 -15.529 3.849 1.00 92.38 90 LYS A C 1
ATOM 672 O O . LYS A 1 90 ? 7.762 -16.582 4.190 1.00 92.38 90 LYS A O 1
ATOM 677 N N . SER A 1 91 ? 7.796 -14.345 4.070 1.00 92.94 91 SER A N 1
ATOM 678 C CA . SER A 1 91 ? 9.093 -14.164 4.722 1.00 92.94 91 SER A CA 1
ATOM 679 C C . SER A 1 91 ? 9.144 -12.870 5.537 1.00 92.94 91 SER A C 1
ATOM 681 O O . SER A 1 91 ? 8.314 -11.973 5.381 1.00 92.94 91 SER A O 1
ATOM 683 N N . SER A 1 92 ? 10.141 -12.769 6.416 1.00 88.31 92 SER A N 1
ATOM 684 C CA . SER A 1 92 ? 10.465 -11.535 7.135 1.00 88.31 92 SER A CA 1
ATOM 685 C C . SER A 1 92 ? 11.444 -10.686 6.325 1.00 88.31 92 SER A C 1
ATOM 687 O O . SER A 1 92 ? 12.393 -11.210 5.742 1.00 88.31 92 SER A O 1
ATOM 689 N N . PHE A 1 93 ? 11.273 -9.365 6.356 1.00 90.00 93 PHE A N 1
ATOM 690 C CA . PHE A 1 93 ? 12.185 -8.411 5.725 1.00 90.00 93 PHE A CA 1
ATOM 691 C C . PHE A 1 93 ? 12.566 -7.304 6.701 1.00 90.00 93 PHE A C 1
ATOM 693 O O . PHE A 1 93 ? 11.727 -6.805 7.456 1.00 90.00 93 PHE A O 1
ATOM 700 N N . LYS A 1 94 ? 13.838 -6.897 6.677 1.00 89.00 94 LYS A N 1
ATOM 701 C CA . LYS A 1 94 ? 14.314 -5.758 7.462 1.00 89.00 94 LYS A CA 1
ATOM 702 C C . LYS A 1 94 ? 14.036 -4.472 6.684 1.00 89.00 94 LYS A C 1
ATOM 704 O O . LYS A 1 94 ? 14.807 -4.099 5.807 1.00 89.00 94 LYS A O 1
ATOM 709 N N . GLY A 1 95 ? 12.913 -3.830 6.996 1.00 86.25 95 GLY A N 1
ATOM 710 C CA . GLY A 1 95 ? 12.563 -2.519 6.450 1.00 86.25 95 GLY A CA 1
ATOM 711 C C . GLY A 1 95 ? 13.457 -1.387 6.968 1.00 86.25 95 GLY A C 1
ATOM 712 O O . GLY A 1 95 ? 14.322 -1.588 7.821 1.00 86.25 95 GLY A O 1
ATOM 713 N N . THR A 1 96 ? 13.219 -0.187 6.444 1.00 92.25 96 THR A N 1
ATOM 714 C CA . THR A 1 96 ? 13.802 1.076 6.923 1.00 92.25 96 THR A CA 1
ATOM 715 C C . THR A 1 96 ? 12.872 1.753 7.939 1.00 92.25 96 THR A C 1
ATOM 717 O O . THR A 1 96 ? 11.703 1.379 8.068 1.00 92.25 96 THR A O 1
ATOM 720 N N . ASP A 1 97 ? 13.358 2.793 8.621 1.00 92.31 97 ASP A N 1
ATOM 721 C CA . ASP A 1 97 ? 12.541 3.618 9.531 1.00 92.31 97 ASP A CA 1
ATOM 722 C C . ASP A 1 97 ? 11.615 4.610 8.799 1.00 92.31 97 ASP A C 1
ATOM 724 O O . ASP A 1 97 ? 10.830 5.343 9.418 1.00 92.31 97 ASP A O 1
ATOM 728 N N . GLU A 1 98 ? 11.654 4.622 7.466 1.00 94.88 98 GLU A N 1
ATOM 729 C CA . GLU A 1 98 ? 10.783 5.460 6.650 1.00 94.88 98 GLU A CA 1
ATOM 730 C C . GLU A 1 98 ? 9.303 5.128 6.914 1.00 94.88 98 GLU A C 1
ATOM 732 O O . GLU A 1 98 ? 8.942 3.953 7.065 1.00 94.88 98 GLU A O 1
ATOM 737 N N . PRO A 1 99 ? 8.409 6.136 6.958 1.00 97.00 99 PRO A N 1
ATOM 738 C CA . PRO A 1 99 ? 6.997 5.918 7.268 1.00 97.00 99 PRO A CA 1
ATOM 739 C C . PRO A 1 99 ? 6.325 4.864 6.376 1.00 97.00 99 PRO A C 1
ATOM 741 O O . PRO A 1 99 ? 5.566 4.035 6.874 1.00 97.00 99 PRO A O 1
ATOM 744 N N . LEU A 1 100 ? 6.643 4.838 5.076 1.00 96.19 100 LEU A N 1
ATOM 745 C CA . LEU A 1 100 ? 6.052 3.872 4.147 1.00 96.19 100 LEU A CA 1
ATOM 746 C C . LEU A 1 100 ? 6.506 2.447 4.477 1.00 96.19 100 LEU A C 1
ATOM 748 O O . LEU A 1 100 ? 5.671 1.552 4.562 1.00 96.19 100 LEU A O 1
ATOM 752 N N . SER A 1 101 ? 7.801 2.242 4.728 1.00 96.44 101 SER A N 1
ATOM 753 C CA . SER A 1 101 ? 8.358 0.941 5.118 1.00 96.44 101 SER A CA 1
ATOM 754 C C . SER A 1 101 ? 7.702 0.395 6.387 1.00 96.44 101 SER A C 1
ATOM 756 O O . SER A 1 101 ? 7.322 -0.777 6.433 1.00 96.44 101 SER A O 1
ATOM 758 N N . ARG A 1 102 ? 7.491 1.253 7.395 1.00 97.19 102 ARG A N 1
ATOM 759 C CA . ARG A 1 102 ? 6.789 0.882 8.634 1.00 97.19 102 ARG A CA 1
ATOM 760 C C . ARG A 1 102 ? 5.319 0.536 8.393 1.00 97.19 102 ARG A C 1
ATOM 762 O O . ARG A 1 102 ? 4.838 -0.463 8.925 1.00 97.19 102 ARG A O 1
ATOM 769 N N . LEU A 1 103 ? 4.619 1.305 7.558 1.00 98.19 103 LEU A N 1
ATOM 770 C CA . LEU A 1 103 ? 3.218 1.041 7.215 1.00 98.19 103 LEU A CA 1
ATOM 771 C C . LEU A 1 103 ? 3.045 -0.267 6.429 1.00 98.19 103 LEU A C 1
ATOM 773 O O . LEU A 1 103 ? 2.121 -1.039 6.689 1.00 98.19 103 LEU A O 1
ATOM 777 N N . VAL A 1 104 ? 3.956 -0.551 5.497 1.00 97.81 104 VAL A N 1
ATOM 778 C CA . VAL A 1 104 ? 3.994 -1.824 4.765 1.00 97.81 104 VAL A CA 1
ATOM 779 C C . VAL A 1 104 ? 4.214 -2.988 5.729 1.00 97.81 104 VAL A C 1
ATOM 781 O O . VAL A 1 104 ? 3.549 -4.008 5.591 1.00 97.81 104 VAL A O 1
ATOM 784 N N . ALA A 1 105 ? 5.066 -2.833 6.748 1.00 96.81 105 ALA A N 1
ATOM 785 C CA . ALA A 1 105 ? 5.270 -3.873 7.757 1.00 96.81 105 ALA A CA 1
ATOM 786 C C . ALA A 1 105 ? 4.003 -4.188 8.567 1.00 96.81 105 ALA A C 1
ATOM 788 O O . ALA A 1 105 ? 3.714 -5.363 8.802 1.00 96.81 105 ALA A O 1
ATOM 789 N N . GLU A 1 106 ? 3.216 -3.176 8.952 1.00 97.62 106 GLU A N 1
ATOM 790 C CA . GLU A 1 106 ? 1.896 -3.415 9.560 1.00 97.62 106 GLU A CA 1
ATOM 791 C C . GLU A 1 106 ? 0.946 -4.108 8.573 1.00 97.62 106 GLU A C 1
ATOM 793 O O . GLU A 1 106 ? 0.247 -5.051 8.933 1.00 97.62 106 GLU A O 1
ATOM 798 N N . SER A 1 107 ? 0.970 -3.708 7.303 1.00 97.25 107 SER A N 1
ATOM 799 C CA . SER A 1 107 ? 0.107 -4.283 6.263 1.00 97.25 107 SER A CA 1
ATOM 800 C C . SER A 1 107 ? 0.427 -5.756 5.985 1.00 97.25 107 SER A C 1
ATOM 802 O O . SER A 1 107 ? -0.481 -6.572 5.848 1.00 97.25 107 SER A O 1
ATOM 804 N N . VAL A 1 108 ? 1.710 -6.128 5.970 1.00 96.81 108 VAL A N 1
ATOM 805 C CA . VAL A 1 108 ? 2.158 -7.521 5.826 1.00 96.81 108 VAL A CA 1
ATOM 806 C C . VAL A 1 108 ? 1.759 -8.355 7.046 1.00 96.81 108 VAL A C 1
ATOM 808 O O . VAL A 1 108 ? 1.247 -9.461 6.881 1.00 96.81 108 VAL A O 1
ATOM 811 N N . ARG A 1 109 ? 1.904 -7.825 8.272 1.00 96.06 109 ARG A N 1
ATOM 812 C CA . ARG A 1 109 ? 1.399 -8.496 9.487 1.00 96.06 109 ARG A CA 1
ATOM 813 C C . ARG A 1 109 ? -0.112 -8.704 9.443 1.00 96.06 109 ARG A C 1
ATOM 815 O O . ARG A 1 109 ? -0.586 -9.775 9.817 1.00 96.06 109 ARG A O 1
ATOM 822 N N . PHE A 1 110 ? -0.856 -7.700 8.976 1.00 96.62 110 PHE A N 1
ATOM 823 C CA . PHE A 1 110 ? -2.304 -7.793 8.786 1.00 96.62 110 PHE A CA 1
ATOM 824 C C . PHE A 1 110 ? -2.653 -8.888 7.777 1.00 96.62 110 PHE A C 1
ATOM 826 O O . PHE A 1 110 ? -3.478 -9.747 8.075 1.00 96.62 110 PHE A O 1
ATOM 833 N N . ARG A 1 111 ? -1.971 -8.916 6.627 1.00 95.44 111 ARG A N 1
ATOM 834 C CA . ARG A 1 111 ? -2.142 -9.945 5.595 1.00 95.44 111 ARG A CA 1
ATOM 835 C C . ARG A 1 111 ? -1.868 -11.357 6.118 1.00 95.44 111 ARG A C 1
ATOM 837 O O . ARG A 1 111 ? -2.597 -12.280 5.778 1.00 95.44 111 ARG A O 1
ATOM 844 N N . ALA A 1 112 ? -0.846 -11.514 6.957 1.00 93.56 112 ALA A N 1
ATOM 845 C CA . ALA A 1 112 ? -0.498 -12.782 7.594 1.00 93.56 112 ALA A CA 1
ATOM 846 C C . ALA A 1 112 ? -1.456 -13.187 8.738 1.00 93.56 112 ALA A C 1
ATOM 848 O O . ALA A 1 112 ? -1.253 -14.223 9.364 1.00 93.56 112 ALA A O 1
ATOM 849 N N . GLY A 1 113 ? -2.477 -12.375 9.046 1.00 92.69 113 GLY A N 1
ATOM 850 C CA . GLY A 1 113 ? -3.441 -12.634 10.121 1.00 92.69 113 GLY A CA 1
ATOM 851 C C . GLY A 1 113 ? -2.899 -12.400 11.536 1.00 92.69 113 GLY A C 1
ATOM 852 O O . GLY A 1 113 ? -3.569 -12.740 12.506 1.00 92.69 113 GLY A O 1
ATOM 853 N N . GLY A 1 114 ? -1.702 -11.821 11.672 1.00 89.75 114 GLY A N 1
ATOM 854 C CA . GLY A 1 114 ? -0.974 -11.707 12.941 1.00 89.75 114 GLY A CA 1
ATOM 855 C C . GLY A 1 114 ? -0.938 -10.305 13.552 1.00 89.75 114 GLY A C 1
ATOM 856 O O . GLY A 1 114 ? -0.098 -10.049 14.410 1.00 89.75 114 GLY A O 1
ATOM 857 N N . ILE A 1 115 ? -1.771 -9.367 13.094 1.00 94.44 115 ILE A N 1
ATOM 858 C CA . ILE A 1 115 ? -1.741 -7.987 13.599 1.00 94.44 115 ILE A CA 1
ATOM 859 C C . ILE A 1 115 ? -2.588 -7.796 14.863 1.00 94.44 115 ILE A C 1
ATOM 861 O O . ILE A 1 115 ? -3.765 -8.163 14.930 1.00 94.44 115 ILE A O 1
ATOM 865 N N . ASP A 1 116 ? -1.986 -7.163 15.864 1.00 93.88 116 ASP A N 1
ATOM 866 C CA . ASP A 1 116 ? -2.621 -6.810 17.128 1.00 93.88 116 ASP A CA 1
ATOM 867 C C . ASP A 1 116 ? -3.333 -5.434 17.054 1.00 93.88 116 ASP A C 1
ATOM 869 O O . ASP A 1 116 ? -3.153 -4.679 16.090 1.00 93.88 116 ASP A O 1
ATOM 873 N N . PRO A 1 117 ? -4.174 -5.067 18.046 1.00 93.25 117 PRO A N 1
ATOM 874 C CA . PRO A 1 117 ? -4.798 -3.740 18.084 1.00 93.25 117 PRO A CA 1
ATOM 875 C C . PRO A 1 117 ? -3.783 -2.591 18.019 1.00 93.25 117 PRO A C 1
ATOM 877 O O . PRO A 1 117 ? -4.037 -1.580 17.367 1.00 93.25 117 PRO A O 1
ATOM 880 N N . ALA A 1 118 ? -2.620 -2.754 18.658 1.00 95.75 118 ALA A N 1
ATOM 881 C CA . ALA A 1 118 ? -1.576 -1.737 18.683 1.00 95.75 118 ALA A CA 1
ATOM 882 C C . ALA A 1 118 ? -0.986 -1.480 17.285 1.00 95.75 118 ALA A C 1
ATOM 884 O O . ALA A 1 118 ? -0.746 -0.331 16.927 1.00 95.75 118 ALA A O 1
ATOM 885 N N . GLY A 1 119 ? -0.795 -2.516 16.467 1.00 97.12 119 GLY A N 1
ATOM 886 C CA . GLY A 1 119 ? -0.338 -2.407 15.081 1.00 97.12 119 GLY A CA 1
ATOM 887 C C . GLY A 1 119 ? -1.322 -1.678 14.187 1.00 97.12 119 GLY A C 1
ATOM 888 O O . GLY A 1 119 ? -0.914 -0.841 13.384 1.00 97.12 119 GLY A O 1
ATOM 889 N N . ILE A 1 120 ? -2.619 -1.905 14.390 1.00 97.50 120 ILE A N 1
ATOM 890 C CA . ILE A 1 120 ? -3.667 -1.162 13.683 1.00 97.50 120 ILE A CA 1
ATOM 891 C C . ILE A 1 120 ? -3.619 0.326 14.060 1.00 97.50 120 ILE A C 1
ATOM 893 O O . ILE A 1 120 ? -3.690 1.185 13.179 1.00 97.50 120 ILE A O 1
ATOM 897 N N . SER A 1 121 ? -3.468 0.650 15.349 1.00 97.00 121 SER A N 1
ATOM 898 C CA . SER A 1 121 ? -3.325 2.040 15.801 1.00 97.00 121 SER A CA 1
ATOM 899 C C . SER A 1 121 ? -2.075 2.706 15.224 1.00 97.00 121 SER A C 1
ATOM 901 O O . SER A 1 121 ? -2.181 3.795 14.662 1.00 97.00 121 SER A O 1
ATOM 903 N N . ARG A 1 122 ? -0.921 2.021 15.241 1.00 98.00 122 ARG A N 1
ATOM 904 C CA . ARG A 1 122 ? 0.319 2.512 14.612 1.00 98.00 122 ARG A CA 1
ATOM 905 C C . ARG A 1 122 ? 0.139 2.780 13.119 1.00 98.00 122 ARG A C 1
ATOM 907 O O . ARG A 1 122 ? 0.615 3.796 12.621 1.00 98.00 122 ARG A O 1
ATOM 914 N N . ALA A 1 123 ? -0.564 1.909 12.396 1.00 98.31 123 ALA A N 1
ATOM 915 C CA . ALA A 1 123 ? -0.813 2.097 10.970 1.00 98.31 123 ALA A CA 1
ATOM 916 C C . ALA A 1 123 ? -1.643 3.364 10.689 1.00 98.31 123 ALA A C 1
ATOM 918 O O . ALA A 1 123 ? -1.317 4.147 9.794 1.00 98.31 123 ALA A O 1
ATOM 919 N N . VAL A 1 124 ? -2.675 3.603 11.506 1.00 98.50 124 VAL A N 1
ATOM 920 C CA . VAL A 1 124 ? -3.495 4.821 11.454 1.00 98.50 124 VAL A CA 1
ATOM 921 C C . VAL A 1 124 ? -2.677 6.069 11.786 1.00 98.50 124 VAL A C 1
ATOM 923 O O . VAL A 1 124 ? -2.816 7.076 11.094 1.00 98.50 124 VAL A O 1
ATOM 926 N N . GLU A 1 125 ? -1.823 6.025 12.807 1.00 98.38 125 GLU A N 1
ATOM 927 C CA . GLU A 1 125 ? -0.939 7.139 13.177 1.00 98.38 125 GLU A CA 1
ATOM 928 C C . GLU A 1 125 ? 0.052 7.476 12.061 1.00 98.38 125 GLU A C 1
ATOM 930 O O . GLU A 1 125 ? 0.184 8.644 11.700 1.00 98.38 125 GLU A O 1
ATOM 935 N N . ILE A 1 126 ? 0.692 6.464 11.462 1.00 98.31 126 ILE A N 1
ATOM 936 C CA . ILE A 1 126 ? 1.616 6.652 10.338 1.00 98.31 126 ILE A CA 1
ATOM 937 C C . ILE A 1 126 ? 0.892 7.306 9.157 1.00 98.31 126 ILE A C 1
ATOM 939 O O . ILE A 1 126 ? 1.343 8.336 8.656 1.00 98.31 126 ILE A O 1
ATOM 943 N N . ALA A 1 127 ? -0.240 6.742 8.724 1.00 98.31 127 ALA A N 1
ATOM 944 C CA . ALA A 1 127 ? -0.987 7.270 7.586 1.00 98.31 127 ALA A CA 1
ATOM 945 C C . ALA A 1 127 ? -1.508 8.693 7.853 1.00 98.31 127 ALA A C 1
ATOM 947 O O . ALA A 1 127 ? -1.384 9.572 7.000 1.00 98.31 127 ALA A O 1
ATOM 948 N N . SER A 1 128 ? -2.033 8.943 9.056 1.00 97.94 128 SER A N 1
ATOM 949 C CA . SER A 1 128 ? -2.531 10.258 9.467 1.00 97.94 128 SER A CA 1
ATOM 950 C C . SER A 1 128 ? -1.414 11.299 9.542 1.00 97.94 128 SER A C 1
ATOM 952 O O . SER A 1 128 ? -1.591 12.405 9.040 1.00 97.94 128 SER A O 1
ATOM 954 N N . GLY A 1 129 ? -0.264 10.957 10.128 1.00 97.75 129 GLY A N 1
ATOM 955 C CA . GLY A 1 129 ? 0.874 11.869 10.276 1.00 97.75 129 GLY A CA 1
ATOM 956 C C . GLY A 1 129 ? 1.545 12.239 8.953 1.00 97.75 129 GLY A C 1
ATOM 957 O O . GLY A 1 129 ? 2.220 13.259 8.877 1.00 97.75 129 GLY A O 1
ATOM 958 N N . GLN A 1 130 ? 1.350 11.436 7.905 1.00 97.62 130 GLN A N 1
ATOM 959 C CA . GLN A 1 130 ? 1.840 11.718 6.553 1.00 97.62 130 GLN A CA 1
ATOM 960 C C . GLN A 1 130 ? 0.780 12.349 5.632 1.00 97.62 130 GLN A C 1
ATOM 962 O O . GLN A 1 130 ? 1.074 12.645 4.475 1.00 97.62 130 GLN A O 1
ATOM 967 N N . GLY A 1 131 ? -0.461 12.528 6.101 1.00 96.56 131 GLY A N 1
ATOM 968 C CA . GLY A 1 131 ? -1.568 12.986 5.253 1.00 96.56 131 GLY A CA 1
ATOM 969 C C . GLY A 1 131 ? -1.963 11.978 4.163 1.00 96.56 131 GLY A C 1
ATOM 970 O O . GLY A 1 131 ? -2.528 12.347 3.134 1.00 96.56 131 GLY A O 1
ATOM 971 N N . TRP A 1 132 ? -1.663 10.692 4.357 1.00 97.75 132 TRP A N 1
ATOM 972 C CA . TRP A 1 132 ? -1.972 9.633 3.399 1.00 97.75 132 TRP A CA 1
ATOM 973 C C . TRP A 1 132 ? -3.416 9.170 3.549 1.00 97.75 132 TRP A C 1
ATOM 975 O O . TRP A 1 132 ? -3.730 8.196 4.236 1.00 97.75 132 TRP A O 1
ATOM 985 N N . ARG A 1 133 ? -4.306 9.899 2.878 1.00 98.00 133 ARG A N 1
ATOM 986 C CA . ARG A 1 133 ? -5.755 9.696 2.911 1.00 98.00 133 ARG A CA 1
ATOM 987 C C . ARG A 1 133 ? -6.182 8.259 2.603 1.00 98.00 133 ARG A C 1
ATOM 989 O O . ARG A 1 133 ? -7.010 7.704 3.320 1.00 98.00 133 ARG A O 1
ATOM 996 N N . ARG A 1 134 ? -5.629 7.650 1.551 1.00 97.94 134 ARG A N 1
ATOM 997 C CA . ARG A 1 134 ? -6.047 6.323 1.076 1.00 97.94 134 ARG A CA 1
ATOM 998 C C . ARG A 1 134 ? -5.778 5.214 2.103 1.00 97.94 134 ARG A C 1
ATOM 1000 O O . ARG A 1 134 ? -6.743 4.557 2.499 1.00 97.94 134 ARG A O 1
ATOM 1007 N N . PRO A 1 135 ? -4.541 5.016 2.602 1.00 98.38 135 PRO A N 1
ATOM 1008 C CA . PRO A 1 135 ? -4.310 4.036 3.654 1.00 98.38 135 PRO A CA 1
ATOM 1009 C C . PRO A 1 135 ? -4.991 4.422 4.969 1.00 98.38 135 PRO A C 1
ATOM 1011 O O . PRO A 1 135 ? -5.464 3.536 5.673 1.00 98.38 135 PRO A O 1
ATOM 1014 N N . LEU A 1 136 ? -5.120 5.716 5.293 1.00 98.56 136 LEU A N 1
ATOM 1015 C CA . LEU A 1 136 ? -5.836 6.140 6.497 1.00 98.56 136 LEU A CA 1
ATOM 1016 C C . LEU A 1 136 ? -7.290 5.646 6.490 1.00 98.56 136 LEU A C 1
ATOM 1018 O O . LEU A 1 136 ? -7.741 5.071 7.479 1.00 98.56 136 LEU A O 1
ATOM 1022 N N . LEU A 1 137 ? -8.011 5.809 5.378 1.00 98.44 137 LEU A N 1
ATOM 1023 C CA . LEU A 1 137 ? -9.378 5.299 5.240 1.00 98.44 137 LEU A CA 1
ATOM 1024 C C . LEU A 1 137 ? -9.439 3.770 5.341 1.00 98.44 137 LEU A C 1
ATOM 1026 O O . LEU A 1 137 ? -10.324 3.244 6.017 1.00 98.44 137 LEU A O 1
ATOM 1030 N N . ALA A 1 138 ? -8.488 3.061 4.727 1.00 98.44 138 ALA A N 1
ATOM 1031 C CA . ALA A 1 138 ? -8.423 1.602 4.793 1.00 98.44 138 ALA A CA 1
ATOM 1032 C C . ALA A 1 138 ? -8.253 1.103 6.240 1.00 98.44 138 ALA A C 1
ATOM 1034 O O . ALA A 1 138 ? -9.019 0.259 6.710 1.00 98.44 138 ALA A O 1
ATOM 1035 N N . TRP A 1 139 ? -7.303 1.676 6.982 1.00 98.50 139 TRP A N 1
ATOM 1036 C CA . TRP A 1 139 ? -7.021 1.290 8.365 1.00 98.50 139 TRP A CA 1
ATOM 1037 C C . TRP A 1 139 ? -8.101 1.737 9.358 1.00 98.50 139 TRP A C 1
ATOM 1039 O O . TRP A 1 139 ? -8.411 0.997 10.294 1.00 98.50 139 TRP A O 1
ATOM 1049 N N . LEU A 1 140 ? -8.745 2.890 9.141 1.00 98.44 140 LEU A N 1
ATOM 1050 C CA . LEU A 1 140 ? -9.944 3.267 9.898 1.00 98.44 140 LEU A CA 1
ATOM 1051 C C . LEU A 1 140 ? -11.095 2.283 9.652 1.00 98.44 140 LEU A C 1
ATOM 1053 O O . LEU A 1 140 ? -11.790 1.917 10.596 1.00 98.44 140 LEU A O 1
ATOM 1057 N N . GLY A 1 141 ? -11.249 1.780 8.424 1.00 98.25 141 GLY A N 1
ATOM 1058 C CA . GLY A 1 141 ? -12.203 0.715 8.112 1.00 98.25 141 GLY A CA 1
ATOM 1059 C C . GLY A 1 141 ? -11.931 -0.583 8.884 1.00 98.25 141 GLY A C 1
ATOM 1060 O O . GLY A 1 141 ? -12.870 -1.239 9.334 1.00 98.25 141 GLY A O 1
ATOM 1061 N N . VAL A 1 142 ? -10.659 -0.938 9.103 1.00 97.94 142 VAL A N 1
ATOM 1062 C CA . VAL A 1 142 ? -10.284 -2.076 9.963 1.00 97.94 142 VAL A CA 1
ATOM 1063 C C . VAL A 1 142 ? -10.686 -1.827 11.418 1.00 97.94 142 VAL A C 1
ATOM 1065 O O . VAL A 1 142 ? -11.285 -2.708 12.033 1.00 97.94 142 VAL A O 1
ATOM 1068 N N . GLN A 1 143 ? -10.396 -0.643 11.973 1.00 97.38 143 GLN A N 1
ATOM 1069 C CA . GLN A 1 143 ? -10.812 -0.308 13.341 1.00 97.38 143 GLN A CA 1
ATOM 1070 C C . GLN A 1 143 ? -12.335 -0.342 13.497 1.00 97.38 143 GLN A C 1
ATOM 1072 O O . GLN A 1 143 ? -12.833 -0.897 14.474 1.00 97.38 143 GLN A O 1
ATOM 1077 N N . LEU A 1 144 ? -13.068 0.191 12.514 1.00 98.25 144 LEU A N 1
ATOM 1078 C CA . LEU A 1 144 ? -14.527 0.219 12.527 1.00 98.25 144 LEU A CA 1
ATOM 1079 C C . LEU A 1 144 ? -15.112 -1.192 12.619 1.00 98.25 144 LEU A C 1
ATOM 1081 O O . LEU A 1 144 ? -15.883 -1.469 13.533 1.00 98.25 144 LEU A O 1
ATOM 1085 N N . LYS A 1 145 ? -14.678 -2.101 11.736 1.00 96.94 145 LYS A N 1
ATOM 1086 C CA . LYS A 1 145 ? -15.138 -3.500 11.738 1.00 96.94 145 LYS A CA 1
ATOM 1087 C C . LYS A 1 145 ? -14.876 -4.198 13.073 1.00 96.94 145 LYS A C 1
ATOM 1089 O O . LYS A 1 145 ? -15.678 -5.016 13.510 1.00 96.94 145 LYS A O 1
ATOM 1094 N N . ARG A 1 146 ? -13.755 -3.887 13.732 1.00 95.12 146 ARG A N 1
ATOM 1095 C CA . ARG A 1 146 ? -13.416 -4.456 15.046 1.00 95.12 146 ARG A CA 1
ATOM 1096 C C . ARG A 1 146 ? -14.306 -3.913 16.159 1.00 95.12 146 ARG A C 1
ATOM 1098 O O . ARG A 1 146 ? -14.758 -4.701 16.981 1.00 95.12 146 ARG A O 1
ATOM 1105 N N . ALA A 1 147 ? -14.558 -2.604 16.181 1.00 96.69 147 ALA A N 1
ATOM 1106 C CA . ALA A 1 147 ? -15.455 -1.988 17.157 1.00 96.69 147 ALA A CA 1
ATOM 1107 C C . ALA A 1 147 ? -16.885 -2.536 17.013 1.00 96.69 147 ALA A C 1
ATOM 1109 O O . ALA A 1 147 ? -17.503 -2.919 18.001 1.00 96.69 147 ALA A O 1
ATOM 1110 N N . GLU A 1 148 ? -17.369 -2.677 15.775 1.00 96.94 148 GLU A N 1
ATOM 1111 C CA . GLU A 1 148 ? -18.665 -3.298 15.477 1.00 96.94 148 GLU A CA 1
ATOM 1112 C C . GLU A 1 148 ? -18.730 -4.754 15.959 1.00 96.94 148 GLU A C 1
ATOM 1114 O O . GLU A 1 148 ? -19.685 -5.130 16.633 1.00 96.94 148 GLU A O 1
ATOM 1119 N N . ALA A 1 149 ? -17.697 -5.558 15.683 1.00 95.81 149 ALA A N 1
ATOM 1120 C CA . ALA A 1 149 ? -17.626 -6.946 16.144 1.00 95.81 149 ALA A CA 1
ATOM 1121 C C . ALA A 1 149 ? -17.570 -7.076 17.679 1.00 95.81 149 ALA A C 1
ATOM 1123 O O . ALA A 1 149 ? -18.017 -8.081 18.225 1.00 95.81 149 ALA A O 1
ATOM 1124 N N . ALA A 1 150 ? -17.041 -6.066 18.373 1.00 95.81 150 ALA A N 1
ATOM 1125 C CA . ALA A 1 150 ? -17.022 -5.993 19.832 1.00 95.81 150 ALA A CA 1
ATOM 1126 C C . ALA A 1 150 ? -18.326 -5.434 20.439 1.00 95.81 150 ALA A C 1
ATOM 1128 O O . ALA A 1 150 ? -18.446 -5.379 21.660 1.00 95.81 150 ALA A O 1
ATOM 1129 N N . GLY A 1 151 ? -19.289 -4.995 19.618 1.00 97.31 151 GLY A N 1
ATOM 1130 C CA . GLY A 1 151 ? -20.500 -4.311 20.087 1.00 97.31 151 GLY A CA 1
ATOM 1131 C C . GLY A 1 151 ? -20.255 -2.890 20.613 1.00 97.31 151 GLY A C 1
ATOM 1132 O O . GLY A 1 151 ? -21.155 -2.286 21.196 1.00 97.31 151 GLY A O 1
ATOM 1133 N N . ASP A 1 152 ? -19.065 -2.331 20.391 1.00 97.31 152 ASP A N 1
ATOM 1134 C CA . ASP A 1 152 ? -18.691 -0.990 20.835 1.00 97.31 152 ASP A CA 1
ATOM 1135 C C . ASP A 1 152 ? -19.216 0.073 19.856 1.00 97.31 152 ASP A C 1
ATOM 1137 O O . ASP A 1 152 ? -18.529 0.569 18.954 1.00 97.31 152 ASP A O 1
ATOM 1141 N N . SER A 1 153 ? -20.501 0.391 20.022 1.00 96.06 153 SER A N 1
ATOM 1142 C CA . SER A 1 153 ? -21.212 1.355 19.179 1.00 96.06 153 SER A CA 1
ATOM 1143 C C . SER A 1 153 ? -20.678 2.788 19.298 1.00 96.06 153 SER A C 1
ATOM 1145 O O . SER A 1 153 ? -20.729 3.535 18.314 1.00 96.06 153 SER A O 1
ATOM 1147 N N . GLU A 1 154 ? -20.134 3.166 20.458 1.00 97.69 154 GLU A N 1
ATOM 1148 C CA . GLU A 1 154 ? -19.602 4.505 20.711 1.00 97.69 154 GLU A CA 1
ATOM 1149 C C . GLU A 1 154 ? -18.310 4.722 19.921 1.00 97.69 154 GLU A C 1
ATOM 1151 O O . GLU A 1 154 ? -18.217 5.667 19.122 1.00 97.69 154 GLU A O 1
ATOM 1156 N N . THR A 1 155 ? -17.359 3.792 20.050 1.00 96.69 155 THR A N 1
ATOM 1157 C CA . THR A 1 155 ? -16.103 3.818 19.293 1.00 96.69 155 THR A CA 1
ATOM 1158 C C . THR A 1 155 ? -16.372 3.729 17.793 1.00 96.69 155 THR A C 1
ATOM 1160 O O . THR A 1 155 ? -15.815 4.503 17.008 1.00 96.69 155 THR A O 1
ATOM 1163 N N . ALA A 1 156 ? -17.288 2.850 17.366 1.00 98.12 156 ALA A N 1
ATOM 1164 C CA . ALA A 1 156 ? -17.678 2.747 15.962 1.00 98.12 156 ALA A CA 1
ATOM 1165 C C . ALA A 1 156 ? -18.220 4.083 15.415 1.00 98.12 156 ALA A C 1
ATOM 1167 O O . ALA A 1 156 ? -17.845 4.514 14.321 1.00 98.12 156 ALA A O 1
ATOM 1168 N N . ALA A 1 157 ? -19.067 4.787 16.173 1.00 98.19 157 ALA A N 1
ATOM 1169 C CA . ALA A 1 157 ? -19.582 6.095 15.773 1.00 98.19 157 ALA A CA 1
ATOM 1170 C C . ALA A 1 157 ? -18.472 7.157 15.673 1.00 98.19 157 ALA A C 1
ATOM 1172 O O . ALA A 1 157 ? -18.475 7.960 14.735 1.00 98.19 157 ALA A O 1
ATOM 1173 N N . GLN A 1 158 ? -17.501 7.152 16.592 1.00 97.75 158 GLN A N 1
ATOM 1174 C CA . GLN A 1 158 ? -16.344 8.048 16.534 1.00 97.75 158 GLN A CA 1
ATOM 1175 C C . GLN A 1 158 ? -15.483 7.800 15.290 1.00 97.75 158 GLN A C 1
ATOM 1177 O O . GLN A 1 158 ? -15.120 8.754 14.596 1.00 97.75 158 GLN A O 1
ATOM 1182 N N . ILE A 1 159 ? -15.204 6.536 14.966 1.00 98.12 159 ILE A N 1
ATOM 1183 C CA . ILE A 1 159 ? -14.418 6.168 13.782 1.00 98.12 159 ILE A CA 1
ATOM 1184 C C . ILE A 1 159 ? -15.132 6.608 12.500 1.00 98.12 159 ILE A C 1
ATOM 1186 O O . ILE A 1 159 ? -14.498 7.219 11.639 1.00 98.12 159 ILE A O 1
ATOM 1190 N N . ARG A 1 160 ? -16.452 6.392 12.387 1.00 98.25 160 ARG A N 1
ATOM 1191 C CA . ARG A 1 160 ? -17.233 6.848 11.219 1.00 98.25 160 ARG A CA 1
ATOM 1192 C C . ARG A 1 160 ? -17.157 8.363 11.024 1.00 98.25 160 ARG A C 1
ATOM 1194 O O . ARG A 1 160 ? -16.949 8.813 9.900 1.00 98.25 160 ARG A O 1
ATOM 1201 N N . ARG A 1 161 ? -17.253 9.152 12.104 1.00 98.12 161 ARG A N 1
ATOM 1202 C CA . ARG A 1 161 ? -17.070 10.617 12.037 1.00 98.12 161 ARG A CA 1
ATOM 1203 C C . ARG A 1 161 ? -15.683 10.987 11.513 1.00 98.12 161 ARG A C 1
ATOM 1205 O O . ARG A 1 161 ? -15.568 11.854 10.653 1.00 98.12 161 ARG A O 1
ATOM 1212 N N . ARG A 1 162 ? -14.633 10.306 11.981 1.00 97.81 162 ARG A N 1
ATOM 1213 C CA . ARG A 1 162 ? -13.264 10.539 11.501 1.00 97.81 162 ARG A CA 1
ATOM 1214 C C . ARG A 1 162 ? -13.095 10.173 10.027 1.00 97.81 162 ARG A C 1
ATOM 1216 O O . ARG A 1 162 ? -12.466 10.927 9.297 1.00 97.81 162 ARG A O 1
ATOM 1223 N N . MET A 1 163 ? -13.663 9.055 9.577 1.00 98.06 163 MET A N 1
ATOM 1224 C CA . MET A 1 163 ? -13.639 8.674 8.160 1.00 98.06 163 MET A CA 1
ATOM 1225 C C . MET A 1 163 ? -14.321 9.731 7.287 1.00 98.06 163 MET A C 1
ATOM 1227 O O . MET A 1 163 ? -13.751 10.107 6.268 1.00 98.06 163 MET A O 1
ATOM 1231 N N . ALA A 1 164 ? -15.470 10.263 7.722 1.00 97.44 164 ALA A N 1
ATOM 1232 C CA . ALA A 1 164 ? -16.183 11.322 7.007 1.00 97.44 164 ALA A CA 1
ATOM 1233 C C . ALA A 1 164 ? -15.330 12.592 6.826 1.00 97.44 164 ALA A C 1
ATOM 1235 O O . ALA A 1 164 ? -15.310 13.153 5.734 1.00 97.44 164 ALA A O 1
ATOM 1236 N N . LEU A 1 165 ? -14.573 12.997 7.856 1.00 96.12 165 LEU A N 1
ATOM 1237 C CA . LEU A 1 165 ? -13.639 14.132 7.777 1.00 96.12 165 LEU A CA 1
ATOM 1238 C C . LEU A 1 165 ? -12.489 13.902 6.790 1.00 96.12 165 LEU A C 1
ATOM 1240 O O . LEU A 1 165 ? -11.974 14.850 6.217 1.00 96.12 165 LEU A O 1
ATOM 1244 N N . VAL A 1 166 ? -12.055 12.653 6.627 1.00 94.88 166 VAL A N 1
ATOM 1245 C CA . VAL A 1 166 ? -10.949 12.286 5.733 1.00 94.88 166 VAL A CA 1
ATOM 1246 C C . VAL A 1 166 ? -11.428 12.140 4.283 1.00 94.88 166 VAL A C 1
ATOM 1248 O O . VAL A 1 166 ? -10.640 12.322 3.356 1.00 94.88 166 VAL A O 1
ATOM 1251 N N . SER A 1 167 ? -12.696 11.772 4.075 1.00 88.56 167 SER A N 1
ATOM 1252 C CA . SER A 1 167 ? -13.292 11.584 2.748 1.00 88.56 167 SER A CA 1
ATOM 1253 C C . SER A 1 167 ? -13.911 12.842 2.135 1.00 88.56 167 SER A C 1
ATOM 1255 O O . SER A 1 167 ? -14.120 12.841 0.922 1.00 88.56 167 SER A O 1
ATOM 1257 N N . GLY A 1 168 ? -14.248 13.844 2.956 1.00 79.81 168 GLY A N 1
ATOM 1258 C CA . GLY A 1 168 ? -14.760 15.148 2.513 1.00 79.81 168 GLY A CA 1
ATOM 1259 C C . GLY A 1 168 ? -13.669 16.023 1.917 1.00 79.81 168 GLY A C 1
ATOM 1260 O O . GLY A 1 168 ? -13.997 16.757 0.963 1.00 79.81 168 GLY A O 1
#

pLDDT: mean 94.6, std 5.36, range [55.38, 98.56]

Secondary structure (DSSP, 8-state):
-HHHHHHHHHHHHHHHHHHHT-HHHHHHHHHHHHHHHHHTT-HHHHHHHHHHHHHHHHHTT-----HHHHTTGGGS-HHHHHHHHHHTTSS-----SSHHHHHHHHHHHHHTT---HHHHHHHHHHHHHTT-HHHHHHHHHHHHHHHHHTT-HHHHHHHHHHHHHHH-

Foldseek 3Di:
DVLVVLLVVLLVQLLVCVLLPVNVSNVVSLVVSLVSQVVVVQLQSSLVSLLSVLLSCLLLVNHDLSVSNVVSVVRNDDVSVQSSCQLQLNDDDDFDPDLSSLSSNLSSCVNVVNHDPVSLVSSLVSSVVVSRLRSNLSSLVVVLVVCVVVVNPVSNVVSVVVNVVSVD

Nearest PDB structures (foldseek):
  3sf4-assembly3_C  TM=4.120E-01  e=8.721E-01  Homo sapiens
  4a1s-assembly1_B  TM=4.301E-01  e=1.402E+00  Drosophila melanogaster
  4wne-assembly1_A  TM=3.731E-01  e=9.145E-01  Homo sapiens
  3ro2-assembly1_A  TM=4.115E-01  e=1.402E+00  Mus musculus
  5waq-assembly1_A  TM=3.715E-01  e=5.831E+00  Neisseria gonorrhoeae FA 1090

Sequence (168 aa):
MQWQSDAAQAMASFQRAYLTGETARAEAEFAAARKELGSTGRADLVARAELVRCAVRSASLEFDDCPGFLALKDGAGAENARYADYLLGKSSFKGTDEPLSRLVAESVRFRAGGIDPAGISRAVEIASGQGWRRPLLAWLGVQLKRAEAAGDSETAAQIRRRMALVSG

Radius of gyration: 17.0 Å; Cα contacts (8 Å, |Δi|>4): 201; chains: 1; bounding box: 44×31×43 Å